Protein AF-A0A9D5NK09-F1 (afdb_monomer)

Radius of gyration: 19.84 Å; Cα contacts (8 Å, |Δi|>4): 148; chains: 1; bounding box: 41×22×54 Å

Mean predicted aligned error: 7.12 Å

Foldseek 3Di:
DFQLFAPQWDPVQWDAAPVFAIWTQGNVVRDTAQLQHCPCVVGDGDPVDDPVSSVNSNVSSVTHHRDDDPVVVVVVVVVVVVVVVVVCVVVVD

Solvent-accessible surface area (backbone atoms only — not comparable to full-atom values): 5009 Å² total; per-residue (Å²): 93,39,26,32,45,25,54,50,44,36,76,90,48,59,44,71,27,77,72,32,35,26,32,27,32,23,72,82,74,78,41,75,42,36,15,54,36,62,86,32,44,90,51,62,68,30,85,86,60,54,68,68,59,26,51,50,38,22,50,26,18,67,48,47,34,71,64,80,76,57,70,66,56,59,53,51,53,50,52,52,52,53,55,50,51,52,51,49,62,65,67,73,111

Structure (mmCIF, N/CA/C/O backbone):
data_AF-A0A9D5NK09-F1
#
_entry.id   AF-A0A9D5NK09-F1
#
loop_
_atom_site.group_PDB
_atom_site.id
_atom_site.type_symbol
_atom_site.label_atom_id
_atom_site.label_alt_id
_atom_site.label_comp_id
_atom_site.label_asym_id
_atom_site.label_entity_id
_atom_site.label_seq_id
_atom_site.pdbx_PDB_ins_code
_atom_site.Cartn_x
_atom_site.Cartn_y
_atom_site.Cartn_z
_atom_site.occupancy
_atom_site.B_iso_or_equiv
_atom_site.auth_seq_id
_atom_site.auth_comp_id
_atom_site.auth_asym_id
_atom_site.auth_atom_id
_atom_site.pdbx_PDB_model_num
ATOM 1 N N . MET A 1 1 ? 12.927 -7.047 -0.630 1.00 72.06 1 M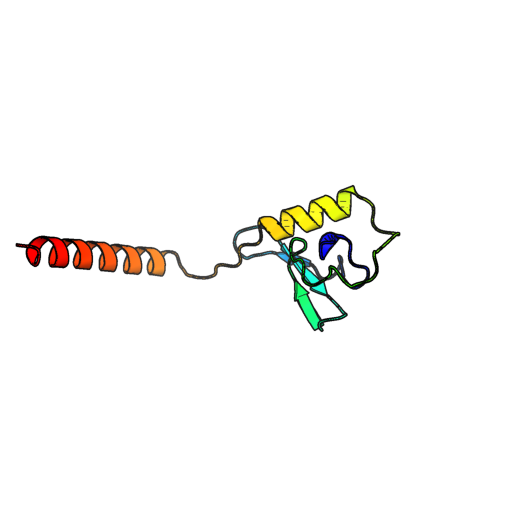ET A N 1
ATOM 2 C CA . MET A 1 1 ? 12.707 -5.873 -1.522 1.00 72.06 1 MET A CA 1
ATOM 3 C C . MET A 1 1 ? 11.223 -5.535 -1.520 1.00 72.06 1 MET A C 1
ATOM 5 O O . MET A 1 1 ? 10.414 -6.445 -1.619 1.00 72.06 1 MET A O 1
ATOM 9 N N . THR A 1 2 ? 10.848 -4.268 -1.381 1.00 88.88 2 THR A N 1
ATOM 10 C CA . THR A 1 2 ? 9.436 -3.845 -1.337 1.00 88.88 2 THR A CA 1
ATOM 11 C C . THR A 1 2 ? 8.911 -3.518 -2.735 1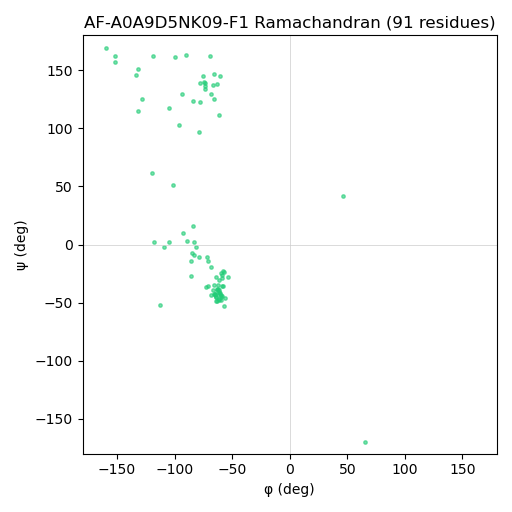.00 88.88 2 THR A C 1
ATOM 13 O O . THR A 1 2 ? 9.682 -3.305 -3.680 1.00 88.88 2 THR A O 1
ATOM 16 N N . CYS A 1 3 ? 7.588 -3.458 -2.892 1.00 91.81 3 CYS A N 1
ATOM 17 C CA . CYS A 1 3 ? 6.955 -3.098 -4.161 1.00 91.81 3 CYS A CA 1
ATOM 18 C C . CYS A 1 3 ? 7.375 -1.716 -4.686 1.00 91.81 3 CYS A C 1
ATOM 20 O O . CYS A 1 3 ? 7.374 -1.513 -5.901 1.00 91.81 3 CYS A O 1
ATOM 22 N N . SER A 1 4 ? 7.843 -0.813 -3.820 1.00 93.12 4 SER A N 1
ATOM 23 C CA . SER A 1 4 ? 8.312 0.520 -4.203 1.00 93.12 4 SER A CA 1
ATOM 24 C C . SER A 1 4 ? 9.464 0.535 -5.203 1.00 93.12 4 SER A C 1
ATOM 26 O O . SER A 1 4 ? 9.582 1.461 -6.001 1.00 93.12 4 SER A O 1
ATOM 28 N N . SER A 1 5 ? 10.279 -0.517 -5.236 1.00 92.50 5 SER A N 1
ATOM 29 C CA . SER A 1 5 ? 11.406 -0.635 -6.167 1.00 92.50 5 SER A CA 1
ATOM 30 C C . SER A 1 5 ? 11.136 -1.609 -7.320 1.00 92.50 5 SER A C 1
ATOM 32 O O . SER A 1 5 ? 12.007 -1.822 -8.161 1.00 92.50 5 SER A O 1
ATOM 34 N N . CYS A 1 6 ? 9.942 -2.208 -7.395 1.00 93.62 6 CYS A N 1
ATOM 35 C CA . CYS A 1 6 ? 9.610 -3.234 -8.384 1.00 93.62 6 CYS A CA 1
ATOM 36 C C . CYS A 1 6 ? 9.413 -2.648 -9.793 1.00 93.62 6 CYS A C 1
ATOM 38 O O . CYS A 1 6 ? 8.731 -1.634 -9.960 1.00 93.62 6 CYS A O 1
ATOM 40 N N . LYS A 1 7 ? 9.964 -3.321 -10.814 1.00 94.25 7 LYS A N 1
ATOM 4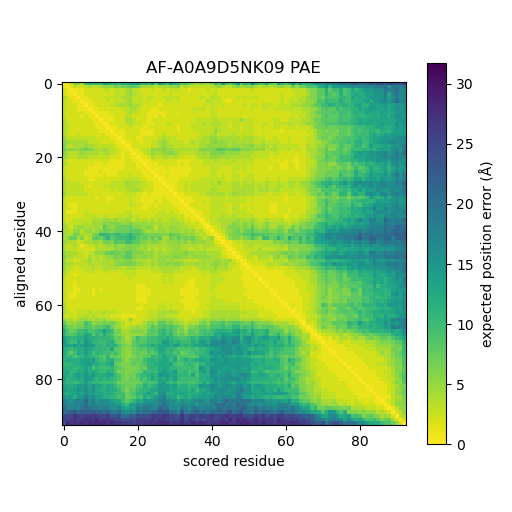1 C CA . LYS A 1 7 ? 9.843 -2.962 -12.245 1.00 94.25 7 LYS A CA 1
ATOM 42 C C . LYS A 1 7 ? 8.416 -3.038 -12.789 1.00 94.25 7 LYS A C 1
ATOM 44 O O . LYS A 1 7 ? 8.071 -2.307 -13.712 1.00 94.25 7 LYS A O 1
ATOM 49 N N . TYR A 1 8 ? 7.583 -3.892 -12.202 1.00 93.62 8 TYR A N 1
ATOM 50 C CA . TYR A 1 8 ? 6.184 -4.063 -12.602 1.00 93.62 8 TYR A CA 1
ATOM 51 C C . TYR A 1 8 ? 5.237 -3.046 -11.955 1.00 93.62 8 TYR A C 1
ATOM 53 O O . TYR A 1 8 ? 4.059 -2.993 -12.307 1.00 93.62 8 TYR A O 1
ATOM 61 N N . LEU A 1 9 ? 5.736 -2.234 -11.020 1.00 94.12 9 LEU A N 1
ATOM 62 C CA . LEU A 1 9 ? 4.971 -1.157 -10.408 1.00 94.12 9 LEU A CA 1
ATOM 63 C C . LEU A 1 9 ? 4.894 0.042 -11.364 1.00 94.12 9 LEU A C 1
ATOM 65 O O . LEU A 1 9 ? 5.934 0.577 -11.761 1.00 94.12 9 LEU A O 1
ATOM 69 N N . LYS A 1 10 ? 3.674 0.460 -11.705 1.00 94.81 10 LYS A N 1
ATOM 70 C CA . LYS A 1 10 ? 3.370 1.568 -12.617 1.00 94.81 10 LYS A CA 1
ATOM 71 C C . LYS A 1 10 ? 3.116 2.853 -11.830 1.00 94.81 10 LYS A C 1
ATOM 73 O O . LYS A 1 10 ? 2.051 3.018 -11.239 1.00 94.81 10 LYS A O 1
ATOM 78 N N . GLU A 1 11 ? 4.105 3.744 -11.812 1.00 92.19 11 GLU A N 1
ATOM 79 C CA . GLU A 1 11 ? 4.068 5.023 -11.080 1.00 92.19 11 GLU A CA 1
ATOM 80 C C . GLU A 1 11 ? 2.962 5.948 -11.597 1.00 92.19 11 GLU A C 1
ATOM 82 O O . GLU A 1 11 ? 2.308 6.639 -10.822 1.00 92.19 11 GLU A O 1
ATOM 87 N N . GLU A 1 12 ? 2.712 5.908 -12.904 1.00 93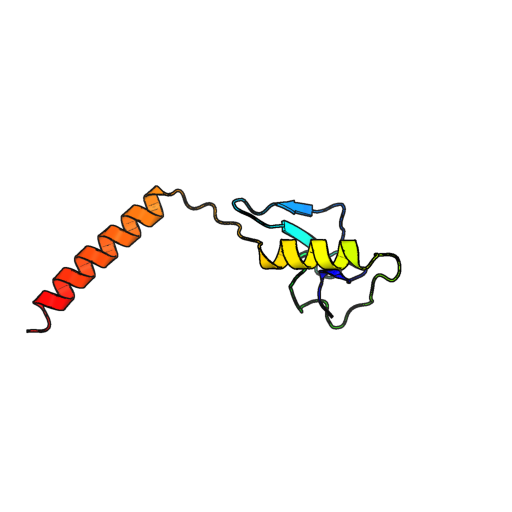.75 12 GLU A N 1
ATOM 88 C CA . GLU A 1 12 ? 1.677 6.676 -13.587 1.00 93.75 12 GLU A CA 1
ATOM 89 C C . GLU A 1 12 ? 0.253 6.225 -13.227 1.00 93.75 12 GLU A C 1
ATOM 91 O O . 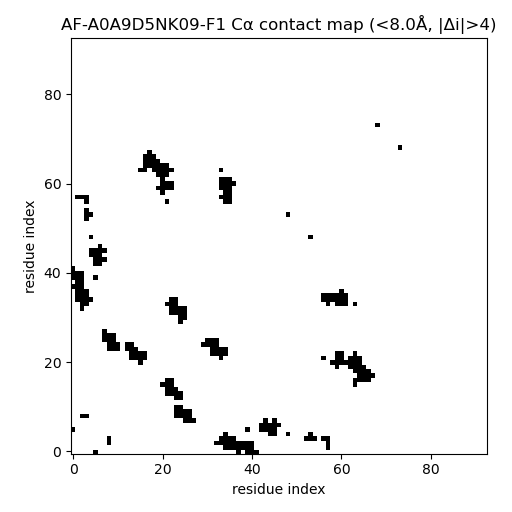GLU A 1 12 ? -0.699 6.981 -13.396 1.00 93.75 12 GLU A O 1
ATOM 96 N N . LYS A 1 13 ? 0.098 5.005 -12.696 1.00 95.94 13 LYS A N 1
ATOM 97 C CA . LYS A 1 13 ? -1.177 4.454 -12.217 1.00 95.94 13 LYS A CA 1
ATOM 98 C C . LYS A 1 13 ? -1.261 4.524 -10.692 1.00 95.94 13 LYS A C 1
ATOM 100 O O . LYS A 1 13 ? -1.525 3.518 -10.029 1.00 95.94 13 LYS A O 1
ATOM 105 N N . ARG A 1 14 ? -1.000 5.711 -10.148 1.00 95.75 14 ARG A N 1
ATOM 106 C CA . ARG A 1 14 ? -1.144 6.040 -8.726 1.00 95.75 14 ARG A CA 1
ATOM 107 C C . ARG A 1 14 ? -2.612 6.282 -8.377 1.00 95.75 14 ARG A C 1
ATOM 109 O O . ARG A 1 14 ? -3.319 6.949 -9.127 1.00 95.75 14 ARG A O 1
ATOM 116 N N . VAL A 1 15 ? -3.044 5.781 -7.225 1.00 95.81 15 VAL A N 1
ATOM 117 C CA . VAL A 1 15 ? -4.361 6.049 -6.634 1.00 95.81 15 VAL A CA 1
ATOM 118 C C . VAL A 1 15 ? -4.159 6.495 -5.193 1.00 95.81 15 VAL A C 1
ATOM 120 O O . VAL A 1 15 ? -3.493 5.810 -4.417 1.00 95.81 15 VAL A O 1
ATOM 123 N N . GLU A 1 16 ? -4.704 7.659 -4.852 1.00 94.50 16 GLU A N 1
ATOM 124 C CA . GLU A 1 16 ? -4.673 8.187 -3.487 1.00 94.50 16 GLU A CA 1
ATOM 125 C C . GLU A 1 16 ? -5.638 7.408 -2.600 1.00 94.50 16 GLU A C 1
ATOM 127 O O . GLU A 1 16 ? -6.744 7.069 -3.027 1.00 94.50 16 GLU A O 1
ATOM 132 N N . GLY A 1 17 ? -5.214 7.117 -1.370 1.00 90.69 17 GLY A N 1
ATOM 133 C CA . GLY A 1 17 ? -6.155 6.679 -0.347 1.00 90.69 17 GLY A CA 1
ATOM 134 C C . GLY A 1 17 ? -7.117 7.821 -0.025 1.00 90.69 17 GLY A C 1
ATOM 135 O O . GLY A 1 17 ? -6.731 8.989 -0.069 1.00 90.69 17 G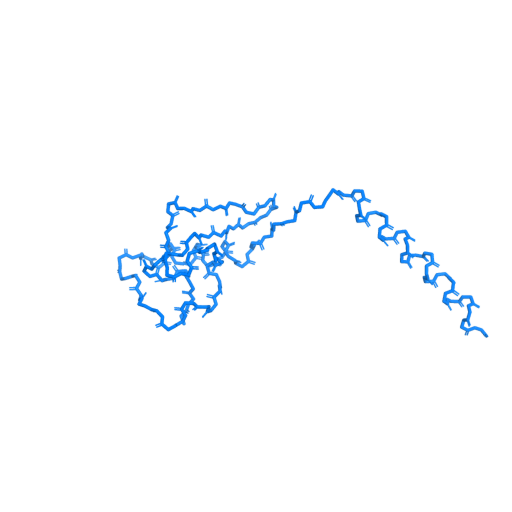LY A O 1
ATOM 136 N N . LYS A 1 18 ? -8.369 7.501 0.315 1.00 87.75 18 LYS A N 1
ATOM 137 C CA . LYS A 1 18 ? -9.383 8.512 0.666 1.00 87.75 18 LYS A CA 1
ATOM 138 C C . LYS A 1 18 ? -8.984 9.427 1.828 1.00 87.75 18 LYS A C 1
ATOM 140 O O . LYS A 1 18 ? -9.512 10.532 1.924 1.00 87.75 18 LYS A O 1
ATOM 145 N N . VAL A 1 19 ? -8.072 8.985 2.695 1.00 86.31 19 VAL A N 1
ATOM 146 C CA . VAL A 1 19 ? -7.603 9.766 3.846 1.00 86.31 19 VAL A CA 1
ATOM 147 C C . VAL A 1 19 ? -6.137 10.163 3.696 1.00 86.31 19 VAL A C 1
ATOM 149 O O . VAL A 1 19 ? -5.807 11.339 3.841 1.00 86.31 19 VAL A O 1
ATOM 152 N N . CYS A 1 20 ? -5.250 9.204 3.421 1.00 91.25 20 CYS A N 1
ATOM 153 C CA . CYS A 1 20 ? -3.826 9.469 3.227 1.00 91.25 20 CYS A CA 1
ATOM 154 C C . CYS A 1 20 ? -3.109 8.347 2.461 1.00 91.25 20 CYS A C 1
ATOM 156 O O . CYS A 1 20 ? -3.651 7.262 2.226 1.00 91.25 20 CYS A O 1
ATOM 158 N N . GLY A 1 21 ? -1.869 8.644 2.060 1.00 94.81 21 GLY A N 1
ATOM 159 C CA . GLY A 1 21 ? -1.005 7.743 1.308 1.00 94.81 21 GLY A CA 1
ATOM 160 C C . GLY A 1 21 ? -1.516 7.423 -0.098 1.00 94.81 21 GLY A C 1
ATOM 161 O O . GLY A 1 21 ? -2.444 8.044 -0.623 1.00 94.81 21 GLY A O 1
ATOM 162 N N . ALA A 1 22 ? -0.880 6.445 -0.739 1.00 96.25 22 ALA A N 1
ATOM 163 C CA . ALA A 1 22 ? -1.251 6.006 -2.079 1.00 96.25 22 ALA A CA 1
ATOM 164 C C . ALA A 1 22 ? -0.911 4.533 -2.332 1.00 96.25 22 ALA A C 1
ATOM 166 O O . ALA A 1 22 ? -0.021 3.940 -1.715 1.00 96.25 22 ALA A O 1
ATOM 167 N N . CYS A 1 23 ? -1.622 3.948 -3.288 1.00 95.88 23 CYS A N 1
ATOM 168 C CA . CYS A 1 23 ? -1.297 2.659 -3.874 1.00 95.88 23 CYS A CA 1
ATOM 169 C C . CYS A 1 23 ? -1.021 2.810 -5.375 1.00 95.88 23 CYS A C 1
ATOM 171 O O . CYS A 1 23 ? -1.357 3.815 -6.006 1.00 95.88 23 CYS A O 1
ATOM 173 N N . TYR A 1 24 ? -0.373 1.803 -5.953 1.00 96.00 24 TYR A N 1
ATOM 174 C CA . TYR A 1 24 ? 0.055 1.820 -7.348 1.00 96.00 24 TYR A CA 1
ATOM 175 C C . TYR A 1 24 ? -0.306 0.510 -8.025 1.00 96.00 24 TYR A C 1
ATOM 177 O O . TYR A 1 24 ? -0.253 -0.560 -7.411 1.00 96.00 24 TYR A O 1
ATOM 185 N N . TYR A 1 25 ? -0.644 0.576 -9.307 1.00 95.94 25 TYR A N 1
ATOM 186 C CA . TYR A 1 25 ? -0.922 -0.629 -10.078 1.00 95.94 25 TYR A CA 1
ATOM 187 C C . TYR A 1 25 ? 0.353 -1.457 -10.285 1.00 95.94 25 TYR A C 1
ATOM 189 O O . TYR A 1 25 ? 1.369 -0.946 -10.763 1.00 95.94 25 TYR A O 1
ATOM 197 N N . CYS A 1 26 ? 0.296 -2.752 -9.978 1.00 94.06 26 CYS A N 1
ATOM 198 C CA . CYS A 1 26 ? 1.343 -3.706 -10.322 1.00 94.06 26 CYS A CA 1
ATOM 199 C C . CYS A 1 26 ? 0.892 -4.581 -11.492 1.00 94.06 26 CYS A C 1
ATOM 201 O O . CYS A 1 26 ? -0.045 -5.367 -11.358 1.00 94.06 26 CYS A O 1
ATOM 203 N N . SER A 1 27 ? 1.601 -4.497 -12.621 1.00 93.94 27 SER A N 1
ATOM 204 C CA . SER A 1 27 ? 1.268 -5.250 -13.837 1.00 93.94 27 SER A CA 1
ATOM 205 C C . SER A 1 27 ? 1.558 -6.749 -13.755 1.00 93.94 27 SER A C 1
ATOM 207 O O . SER A 1 27 ? 1.172 -7.478 -14.651 1.00 93.94 27 SER A O 1
ATOM 209 N N . ASN A 1 28 ? 2.269 -7.215 -12.725 1.00 92.38 28 ASN A N 1
ATOM 210 C CA . ASN A 1 28 ? 2.520 -8.646 -12.529 1.00 92.38 28 ASN A CA 1
ATOM 211 C C . ASN A 1 28 ? 1.384 -9.347 -11.767 1.00 92.38 28 ASN A C 1
ATOM 213 O O . ASN A 1 28 ? 1.196 -10.551 -11.894 1.00 92.38 28 ASN A O 1
ATOM 217 N N . PHE A 1 29 ? 0.653 -8.601 -10.936 1.00 90.75 29 PHE A N 1
ATOM 218 C CA . PHE A 1 29 ? -0.441 -9.135 -10.120 1.00 90.75 29 PHE A CA 1
ATOM 219 C C . PHE A 1 29 ? -1.823 -8.673 -10.587 1.00 90.75 29 PHE A C 1
ATOM 221 O O . PHE A 1 29 ? -2.809 -9.016 -9.937 1.00 90.75 29 PHE A O 1
ATOM 228 N N . ASP A 1 30 ? -1.870 -7.832 -11.621 1.00 93.56 30 ASP A N 1
ATOM 229 C CA . ASP A 1 30 ? -3.063 -7.154 -12.125 1.00 93.56 30 ASP A CA 1
ATOM 230 C C . ASP A 1 30 ? -3.934 -6.515 -11.037 1.00 93.56 30 ASP A C 1
ATOM 232 O O . ASP A 1 30 ? -5.161 -6.595 -11.035 1.00 93.56 30 ASP A O 1
ATOM 236 N N . LYS A 1 31 ? -3.277 -5.872 -10.066 1.00 93.94 31 LYS A N 1
ATOM 237 C CA . LYS A 1 31 ? -3.944 -5.222 -8.934 1.00 93.94 31 LYS A CA 1
ATOM 238 C C . LYS A 1 31 ? -3.143 -4.054 -8.386 1.00 93.94 31 LYS A C 1
ATOM 240 O O . LYS A 1 31 ? -1.931 -3.956 -8.591 1.00 93.94 31 LYS A O 1
ATOM 245 N N . TYR A 1 32 ? -3.827 -3.209 -7.624 1.00 94.19 32 TYR A N 1
ATOM 246 C CA . TYR A 1 32 ? -3.194 -2.163 -6.835 1.00 94.19 32 TYR A CA 1
ATOM 247 C C . TYR A 1 32 ? -2.489 -2.759 -5.614 1.00 94.19 32 TYR A C 1
ATOM 249 O O . TYR A 1 32 ? -3.026 -3.621 -4.914 1.00 94.19 32 TYR A O 1
ATOM 257 N N . VAL A 1 33 ? -1.258 -2.315 -5.381 1.00 94.75 33 VAL A N 1
ATOM 258 C CA . VAL A 1 33 ? -0.422 -2.716 -4.247 1.00 94.75 33 VAL A CA 1
ATOM 259 C C . VAL A 1 33 ? 0.162 -1.477 -3.581 1.00 94.75 33 VAL A C 1
ATOM 261 O O . VAL A 1 33 ? 0.395 -0.453 -4.228 1.00 94.75 33 VAL A O 1
ATOM 264 N N . LYS A 1 34 ? 0.414 -1.568 -2.277 1.00 95.50 34 LYS A N 1
ATOM 265 C CA . LYS A 1 34 ? 1.125 -0.517 -1.548 1.00 95.50 34 LYS A CA 1
ATOM 266 C C . LYS A 1 34 ? 2.608 -0.594 -1.888 1.00 95.50 34 LYS A C 1
ATOM 268 O O . LYS A 1 34 ? 3.155 -1.687 -2.029 1.00 95.50 34 LYS A O 1
ATOM 273 N N . GLY A 1 35 ? 3.284 0.549 -1.968 1.00 93.56 35 GLY A N 1
ATOM 274 C CA . GLY A 1 35 ? 4.738 0.575 -2.142 1.00 93.56 35 GLY A CA 1
ATOM 275 C C . GLY A 1 35 ? 5.498 -0.139 -1.019 1.00 93.56 35 GLY A C 1
ATOM 276 O O . GLY A 1 35 ? 6.564 -0.703 -1.261 1.00 93.56 35 GLY A O 1
ATOM 277 N N . SER A 1 36 ? 4.917 -0.167 0.181 1.00 94.69 36 SER A N 1
ATOM 278 C CA . SER A 1 36 ? 5.427 -0.848 1.372 1.00 94.69 36 SER A CA 1
ATOM 279 C C . SER A 1 36 ? 5.184 -2.361 1.398 1.00 94.69 36 SER A C 1
ATOM 281 O O . SER A 1 36 ? 5.781 -3.049 2.224 1.00 94.69 36 SER A O 1
ATOM 283 N N . ASP A 1 37 ? 4.366 -2.915 0.493 1.00 93.06 37 ASP A N 1
ATOM 284 C CA . ASP A 1 37 ? 4.091 -4.353 0.467 1.00 93.06 37 ASP A CA 1
ATOM 285 C C . ASP A 1 37 ? 5.355 -5.155 0.101 1.00 93.06 37 ASP A C 1
ATOM 287 O O . ASP A 1 37 ? 6.057 -4.862 -0.872 1.00 93.06 37 ASP A O 1
ATOM 291 N N . ASN A 1 38 ? 5.576 -6.268 0.805 1.00 91.00 38 ASN A N 1
ATOM 292 C CA . ASN A 1 38 ? 6.652 -7.227 0.507 1.00 91.00 38 ASN A CA 1
ATOM 293 C C . ASN A 1 38 ? 6.280 -8.241 -0.589 1.00 91.00 38 ASN A C 1
ATOM 295 O O . ASN A 1 38 ? 7.072 -9.111 -0.943 1.00 91.00 38 ASN A O 1
ATOM 299 N N . LYS A 1 39 ? 5.082 -8.134 -1.176 1.00 86.19 39 LYS A N 1
ATOM 300 C CA . LYS A 1 39 ? 4.601 -9.059 -2.219 1.00 86.19 39 LYS A CA 1
ATOM 301 C C . LYS A 1 39 ? 5.511 -9.082 -3.449 1.00 86.19 39 LYS A C 1
ATOM 303 O O . LYS A 1 39 ? 5.540 -10.080 -4.158 1.00 86.19 39 LYS A O 1
ATOM 308 N N . CYS A 1 40 ? 6.264 -8.006 -3.682 1.00 84.81 40 CYS A N 1
ATOM 309 C CA . CYS A 1 40 ? 7.169 -7.882 -4.816 1.00 84.81 40 CYS A CA 1
ATOM 310 C C . CYS A 1 40 ? 8.614 -8.320 -4.536 1.00 84.81 40 CYS A C 1
ATOM 312 O O . CYS A 1 40 ? 9.485 -8.093 -5.372 1.00 84.81 40 CYS A O 1
ATOM 314 N N . GLU A 1 41 ? 8.889 -8.947 -3.391 1.00 78.75 41 GLU A N 1
ATOM 315 C CA . GLU A 1 41 ? 10.254 -9.270 -2.966 1.00 78.75 41 GLU A CA 1
ATOM 316 C C . GLU A 1 41 ? 11.006 -10.214 -3.907 1.00 78.75 41 GLU A C 1
ATOM 318 O O . GLU A 1 41 ? 12.221 -10.104 -4.045 1.00 78.75 41 GLU A O 1
ATOM 323 N N . LYS A 1 42 ? 10.284 -11.102 -4.594 1.00 83.25 42 LYS A N 1
ATOM 324 C CA . LYS A 1 42 ? 10.853 -12.050 -5.563 1.00 83.25 42 LYS A CA 1
ATOM 325 C C . LYS A 1 42 ? 10.918 -11.499 -6.992 1.00 83.25 42 LYS A C 1
ATOM 327 O O . LYS A 1 42 ? 11.264 -12.239 -7.908 1.00 83.25 42 LYS A O 1
ATOM 332 N N . HIS A 1 43 ? 10.526 -10.245 -7.213 1.00 84.81 43 HIS A N 1
ATOM 333 C CA . HIS A 1 43 ? 10.441 -9.658 -8.549 1.00 84.81 43 HIS A CA 1
ATOM 334 C C . HIS A 1 43 ? 11.645 -8.783 -8.886 1.00 84.81 43 HIS A C 1
ATOM 336 O O . HIS A 1 43 ? 12.376 -8.317 -8.017 1.00 84.81 43 HIS A O 1
ATOM 342 N N . GLU A 1 44 ? 11.828 -8.550 -10.186 1.00 87.75 44 GLU A N 1
ATOM 343 C CA . GLU A 1 44 ? 12.928 -7.750 -10.713 1.00 87.75 44 GLU A CA 1
ATOM 344 C C . GLU A 1 44 ? 12.855 -6.291 -10.227 1.00 87.75 44 GLU A C 1
ATOM 346 O O . GLU A 1 44 ? 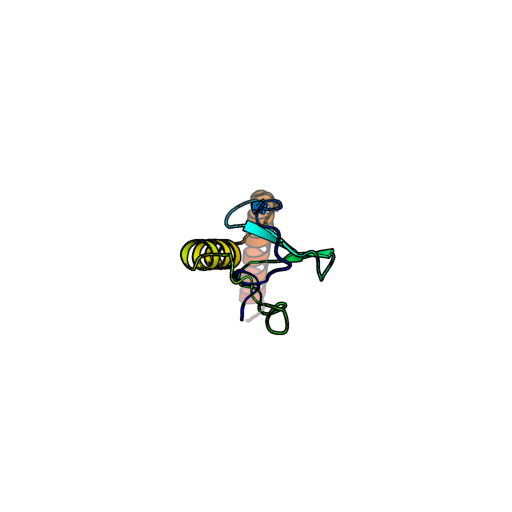11.787 -5.656 -10.201 1.00 87.75 44 GLU A O 1
ATOM 351 N N . ARG A 1 45 ? 14.022 -5.750 -9.868 1.00 87.44 45 ARG A N 1
ATOM 352 C CA . ARG A 1 45 ? 14.194 -4.353 -9.471 1.00 87.44 45 ARG A CA 1
ATOM 353 C C . ARG A 1 45 ? 14.130 -3.427 -10.676 1.00 87.44 45 ARG A C 1
ATOM 355 O O . ARG A 1 45 ? 14.687 -3.709 -11.732 1.00 87.44 45 ARG A O 1
ATOM 362 N N . ASN A 1 46 ? 13.473 -2.286 -10.502 1.00 89.69 46 ASN A N 1
ATOM 363 C CA . ASN A 1 46 ? 13.548 -1.191 -11.451 1.00 89.69 46 ASN A CA 1
ATOM 364 C C . ASN A 1 46 ? 14.864 -0.429 -11.246 1.00 89.69 46 ASN A C 1
ATOM 366 O O . ASN A 1 46 ? 14.944 0.442 -10.385 1.00 89.69 46 ASN A O 1
ATOM 370 N N . TYR A 1 47 ? 15.889 -0.745 -12.035 1.00 87.38 47 TYR A N 1
ATOM 371 C CA . TYR A 1 47 ? 17.177 -0.041 -11.982 1.00 87.38 47 TYR A CA 1
ATOM 372 C C . TYR A 1 47 ? 17.124 1.390 -12.542 1.00 87.38 47 TYR A C 1
ATOM 374 O O . TYR A 1 47 ? 18.048 2.163 -12.310 1.00 87.38 47 TYR A O 1
ATOM 382 N N . GLY A 1 48 ? 16.055 1.757 -13.260 1.00 88.56 48 GLY A N 1
ATOM 383 C CA . GLY A 1 48 ? 15.838 3.122 -13.749 1.00 88.56 48 GLY A CA 1
ATOM 384 C C . GLY A 1 48 ? 15.153 4.040 -12.733 1.00 88.56 48 GLY A C 1
ATOM 385 O O . GLY A 1 48 ? 15.155 5.256 -12.910 1.00 88.56 48 GLY A O 1
ATOM 386 N N . ARG A 1 49 ? 14.571 3.481 -11.664 1.00 90.81 49 ARG A N 1
ATOM 387 C CA . ARG A 1 49 ? 13.924 4.255 -10.601 1.00 90.81 49 ARG A CA 1
ATOM 388 C C . ARG A 1 49 ? 14.976 4.712 -9.598 1.00 90.81 49 ARG A C 1
ATOM 390 O O . ARG A 1 49 ? 15.684 3.892 -9.017 1.00 90.81 49 ARG A O 1
ATOM 397 N N . ASN A 1 50 ? 15.066 6.020 -9.379 1.00 92.62 50 ASN A N 1
ATOM 398 C CA . ASN A 1 50 ? 15.980 6.571 -8.383 1.00 92.62 50 ASN A CA 1
ATOM 399 C C . ASN A 1 50 ? 15.525 6.230 -6.946 1.00 92.62 50 ASN A C 1
ATOM 401 O O . ASN A 1 50 ? 14.370 5.868 -6.697 1.00 92.62 50 ASN A O 1
ATOM 405 N N . ASN A 1 51 ? 16.447 6.354 -5.987 1.00 92.25 51 ASN A N 1
ATOM 406 C CA . ASN A 1 51 ? 16.164 6.033 -4.584 1.00 92.25 51 ASN A CA 1
ATOM 407 C C . ASN A 1 51 ? 15.079 6.943 -3.993 1.00 92.25 51 ASN A C 1
ATOM 409 O O . ASN A 1 51 ? 14.187 6.446 -3.320 1.00 92.25 51 ASN A O 1
ATOM 413 N N . TYR A 1 52 ? 15.087 8.236 -4.331 1.00 94.25 52 TYR A N 1
ATOM 414 C CA . TYR A 1 52 ? 14.078 9.187 -3.858 1.00 94.25 52 TYR A CA 1
ATOM 415 C C . TYR A 1 52 ? 12.644 8.758 -4.215 1.00 94.25 52 TYR A C 1
ATOM 417 O O .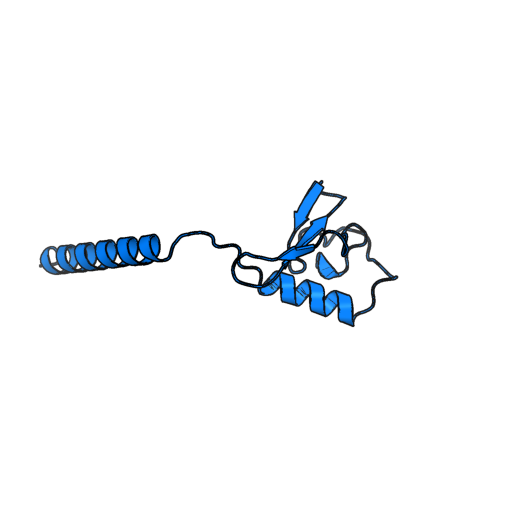 TYR A 1 52 ? 11.767 8.762 -3.354 1.00 94.25 52 TYR A O 1
ATOM 425 N N . ASN A 1 53 ? 12.399 8.329 -5.457 1.00 94.94 53 ASN A N 1
ATOM 426 C CA . ASN A 1 53 ? 11.086 7.830 -5.861 1.00 94.94 53 ASN A CA 1
ATOM 427 C C . ASN A 1 53 ? 10.748 6.521 -5.147 1.00 94.94 53 ASN A C 1
ATOM 429 O O . ASN A 1 53 ? 9.602 6.334 -4.750 1.00 94.94 53 ASN A O 1
ATOM 433 N N . CYS A 1 54 ? 11.722 5.623 -4.958 1.00 93.88 54 CYS A N 1
ATOM 434 C CA . CYS A 1 54 ? 11.495 4.396 -4.191 1.00 93.88 54 CYS A CA 1
ATOM 435 C C . CYS A 1 54 ? 11.065 4.706 -2.749 1.00 93.88 54 CYS A C 1
ATOM 437 O O . CYS A 1 54 ? 10.124 4.085 -2.256 1.00 93.88 54 CYS A O 1
ATOM 439 N N . ASP A 1 55 ? 11.712 5.671 -2.097 1.00 96.00 55 ASP A N 1
ATOM 440 C CA . ASP A 1 55 ? 11.403 6.071 -0.722 1.00 96.00 55 ASP A CA 1
ATOM 441 C C . ASP A 1 55 ? 10.039 6.760 -0.646 1.00 96.00 55 ASP A C 1
ATOM 443 O O . ASP A 1 55 ? 9.220 6.425 0.208 1.00 96.00 55 ASP A O 1
ATOM 447 N N . LYS A 1 56 ? 9.737 7.652 -1.598 1.00 95.94 56 LYS A N 1
ATOM 448 C CA . LYS A 1 56 ? 8.424 8.297 -1.713 1.00 95.94 56 LYS A CA 1
ATOM 449 C C . LYS A 1 56 ? 7.301 7.268 -1.857 1.00 95.94 56 LYS A C 1
ATOM 451 O O . LYS A 1 56 ? 6.359 7.282 -1.075 1.00 95.94 56 LYS A O 1
ATOM 456 N N . ILE A 1 57 ? 7.420 6.347 -2.814 1.00 95.81 57 ILE A N 1
ATOM 457 C CA . ILE A 1 57 ? 6.422 5.294 -3.064 1.00 95.81 57 ILE A CA 1
ATOM 458 C C . ILE A 1 57 ? 6.266 4.386 -1.836 1.00 95.81 57 ILE A C 1
ATOM 460 O O . ILE A 1 57 ? 5.161 3.948 -1.514 1.00 95.81 57 ILE A O 1
ATOM 464 N N . TYR A 1 58 ? 7.370 4.074 -1.155 1.00 96.00 58 TYR A N 1
ATOM 465 C CA . TYR A 1 58 ? 7.347 3.274 0.065 1.00 96.00 58 TYR A CA 1
ATOM 466 C C . TYR A 1 58 ? 6.581 3.981 1.190 1.00 96.00 58 TYR A C 1
ATOM 468 O O . TYR A 1 58 ? 5.683 3.376 1.774 1.00 96.00 58 TYR A O 1
ATOM 476 N N . ASN A 1 59 ? 6.881 5.259 1.436 1.00 96.75 59 ASN A N 1
ATOM 477 C CA . ASN A 1 59 ? 6.231 6.065 2.469 1.00 96.75 59 ASN A CA 1
ATOM 478 C C . ASN A 1 59 ? 4.745 6.289 2.167 1.00 96.75 59 ASN A C 1
ATOM 480 O O . ASN A 1 59 ? 3.912 6.068 3.041 1.00 96.75 59 ASN A O 1
ATOM 484 N N . GLU A 1 60 ? 4.387 6.594 0.916 1.00 96.12 60 GLU A N 1
ATOM 485 C CA . GLU A 1 60 ? 2.981 6.670 0.495 1.00 96.12 60 GLU A CA 1
ATOM 486 C C . GLU A 1 60 ? 2.246 5.339 0.726 1.00 96.12 60 GLU A C 1
ATOM 488 O O . GLU A 1 60 ? 1.078 5.330 1.108 1.00 96.12 60 GLU A O 1
ATOM 493 N N . GLY A 1 61 ? 2.932 4.205 0.542 1.00 94.69 61 GLY A N 1
ATOM 494 C CA . GLY A 1 61 ? 2.388 2.886 0.851 1.00 94.69 61 GLY A CA 1
ATOM 495 C C . GLY A 1 61 ? 2.242 2.609 2.352 1.00 94.69 61 GLY A C 1
ATOM 496 O O . GLY A 1 61 ? 1.294 1.931 2.746 1.00 94.69 61 GLY A O 1
ATOM 497 N N . LEU A 1 62 ? 3.162 3.091 3.196 1.00 95.44 62 LEU A N 1
ATOM 498 C CA . LEU A 1 62 ? 3.059 2.982 4.659 1.00 95.44 62 LEU A CA 1
ATOM 499 C C . LEU A 1 62 ? 1.870 3.778 5.193 1.00 95.44 62 LEU A C 1
ATOM 501 O O . LEU A 1 62 ? 1.129 3.280 6.036 1.00 95.44 62 LEU A O 1
ATOM 505 N N . GLU A 1 63 ? 1.676 4.982 4.664 1.00 94.62 63 GLU A N 1
ATOM 506 C CA . GLU A 1 63 ? 0.600 5.885 5.063 1.00 94.62 63 GLU A CA 1
ATOM 507 C C . GLU A 1 63 ? -0.738 5.555 4.393 1.00 94.62 63 GLU A C 1
ATOM 509 O O . GLU A 1 63 ? -1.725 6.216 4.681 1.00 94.62 63 GLU A O 1
ATOM 514 N N . TYR A 1 64 ? -0.812 4.554 3.506 1.00 94.81 64 TYR A N 1
ATOM 515 C CA . TYR A 1 64 ? -2.045 4.272 2.770 1.00 94.81 64 TYR A CA 1
ATOM 516 C C . TYR A 1 64 ? -3.203 3.904 3.700 1.00 94.81 64 TYR A C 1
ATOM 518 O O . TYR A 1 64 ? -3.240 2.792 4.254 1.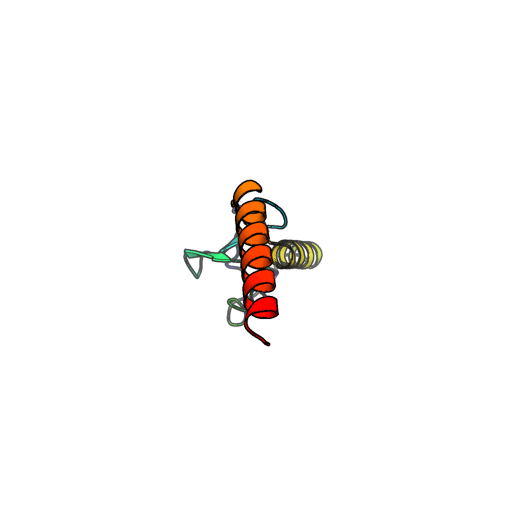00 94.81 64 TYR A O 1
ATOM 526 N N . TYR A 1 65 ? -4.187 4.801 3.755 1.00 89.50 65 TYR A N 1
ATOM 527 C CA . TYR A 1 65 ? -5.451 4.635 4.452 1.00 89.50 65 TYR A CA 1
ATOM 528 C C . TYR A 1 65 ? -6.606 5.031 3.525 1.00 89.50 65 TYR A C 1
ATOM 530 O O . TYR A 1 65 ? -6.747 6.181 3.101 1.00 89.50 65 TYR A O 1
ATOM 538 N N . ASP A 1 66 ? -7.417 4.031 3.192 1.00 87.56 66 ASP A N 1
ATOM 539 C CA . ASP A 1 66 ? -8.535 4.126 2.254 1.00 87.56 66 ASP A CA 1
ATOM 540 C C . ASP A 1 66 ? -9.831 3.775 2.970 1.00 87.56 66 ASP A C 1
ATOM 542 O O . ASP A 1 66 ? -10.483 2.765 2.715 1.00 87.56 66 ASP A O 1
ATOM 546 N N . ASP A 1 67 ? -10.123 4.592 3.969 1.00 84.19 67 ASP A N 1
ATOM 547 C CA . ASP A 1 67 ? -11.350 4.501 4.727 1.00 84.19 67 ASP A CA 1
ATOM 548 C C . ASP A 1 67 ? -12.395 5.428 4.126 1.00 84.19 67 ASP A C 1
ATOM 550 O O . ASP A 1 67 ? -12.143 6.604 3.861 1.00 84.19 67 ASP A O 1
ATOM 554 N N . ASP A 1 68 ? -13.569 4.862 3.887 1.00 82.19 68 ASP A N 1
ATOM 555 C CA . ASP A 1 68 ? -14.713 5.563 3.325 1.00 82.19 68 ASP A CA 1
ATOM 556 C C . ASP A 1 68 ? -15.911 5.606 4.257 1.00 82.19 68 ASP A C 1
ATOM 558 O O . ASP A 1 68 ? -16.957 6.154 3.892 1.00 82.19 68 ASP A O 1
ATOM 562 N N . LYS A 1 69 ? -15.758 5.051 5.465 1.00 83.00 69 LYS A N 1
ATOM 563 C CA . LYS A 1 69 ? -16.840 5.025 6.426 1.00 83.00 69 LYS A CA 1
ATOM 564 C C . LYS A 1 69 ? -17.160 6.460 6.837 1.00 83.00 69 LYS A C 1
ATOM 566 O O . LYS A 1 69 ? -16.282 7.182 7.316 1.00 83.00 69 LYS A O 1
ATOM 571 N N . PRO A 1 70 ? -18.421 6.900 6.706 1.00 82.94 70 PRO A N 1
ATOM 572 C CA . PRO A 1 70 ? -18.821 8.191 7.234 1.00 82.94 70 PRO A CA 1
ATOM 573 C C . PRO A 1 70 ? -18.604 8.232 8.749 1.00 82.94 70 PRO A C 1
ATOM 575 O O . PRO A 1 70 ? -18.861 7.255 9.453 1.00 82.94 70 PRO A O 1
ATOM 578 N N . ILE A 1 71 ? -18.215 9.403 9.262 1.00 83.56 71 ILE A N 1
ATOM 579 C CA . ILE A 1 71 ? -17.925 9.617 10.690 1.00 83.56 71 ILE A CA 1
ATOM 580 C C . ILE A 1 71 ? -19.068 9.182 11.621 1.00 83.56 71 ILE A C 1
ATOM 582 O O . ILE A 1 71 ? -18.833 8.749 12.745 1.00 83.56 71 ILE A O 1
ATOM 586 N N . ALA A 1 72 ? -20.310 9.228 11.130 1.00 86.69 72 ALA A N 1
ATOM 587 C CA . ALA A 1 72 ? -21.489 8.762 11.850 1.00 86.69 72 ALA A CA 1
ATOM 588 C C . ALA A 1 72 ? -21.403 7.279 12.258 1.00 86.69 72 ALA A C 1
ATOM 590 O O . ALA A 1 72 ? -21.852 6.933 13.347 1.00 86.69 72 ALA A O 1
ATOM 591 N N . ILE A 1 73 ? -20.798 6.412 11.437 1.00 89.06 73 ILE A N 1
ATOM 592 C CA . ILE A 1 73 ? -20.645 4.984 11.763 1.00 89.06 73 ILE A CA 1
ATOM 593 C C . ILE A 1 73 ? -19.723 4.814 12.973 1.00 89.06 73 ILE A C 1
ATOM 595 O O . ILE A 1 73 ? -20.065 4.076 13.893 1.00 89.06 73 ILE A O 1
ATOM 599 N N . TYR A 1 74 ? -18.620 5.563 13.028 1.00 88.56 74 TYR A N 1
ATOM 600 C CA . TYR A 1 74 ? -17.705 5.543 14.172 1.00 88.56 74 TYR A CA 1
ATOM 601 C C . TYR A 1 74 ? -18.377 6.004 15.469 1.00 88.56 74 TYR A C 1
ATOM 603 O O . TYR A 1 74 ? -18.151 5.423 16.530 1.00 88.56 74 TYR A O 1
ATOM 611 N N . ILE A 1 75 ? -19.248 7.016 15.390 1.00 92.38 75 ILE A N 1
ATOM 612 C CA . ILE A 1 75 ? -20.018 7.492 16.548 1.00 92.38 75 ILE A CA 1
ATOM 613 C C . ILE A 1 75 ? -20.992 6.409 17.031 1.00 92.38 75 ILE A C 1
ATOM 615 O O . ILE A 1 75 ? -21.101 6.177 18.233 1.00 92.38 75 ILE A O 1
ATOM 619 N N . VAL A 1 76 ? -21.678 5.719 16.115 1.00 94.25 76 VAL A N 1
ATOM 620 C CA . VAL A 1 76 ? -22.607 4.633 16.468 1.00 94.25 76 VAL A CA 1
ATOM 621 C C . VAL A 1 76 ? -21.871 3.456 17.117 1.00 94.25 76 VAL A C 1
ATOM 623 O O . VAL A 1 76 ? -22.321 2.967 18.155 1.00 94.25 76 VAL A O 1
ATOM 626 N N . GLU A 1 77 ? -20.731 3.031 16.561 1.00 92.69 77 GLU A N 1
ATOM 627 C CA . GLU A 1 77 ? -19.887 1.978 17.148 1.00 92.69 77 GLU A CA 1
ATOM 628 C C . GLU A 1 77 ? -19.429 2.358 18.568 1.00 92.69 77 GLU A C 1
ATOM 630 O O . GLU A 1 77 ? -19.547 1.550 19.492 1.00 92.69 77 GLU A O 1
ATOM 635 N N . LEU A 1 78 ? -18.994 3.607 18.779 1.00 93.88 78 LEU A N 1
ATOM 636 C CA . LEU A 1 78 ? -18.591 4.110 20.095 1.00 93.88 78 LEU A CA 1
ATOM 637 C C . LEU A 1 78 ? -19.736 4.037 21.118 1.00 93.88 78 LEU A C 1
ATOM 639 O O . LEU A 1 78 ? -19.537 3.550 22.231 1.00 93.88 78 LEU A O 1
ATOM 643 N N . VAL A 1 79 ? -20.937 4.496 20.751 1.00 95.56 79 VAL A N 1
ATOM 644 C CA . VAL A 1 79 ? -22.112 4.463 21.639 1.00 95.56 79 VAL A CA 1
ATOM 645 C C . VAL A 1 79 ? -22.463 3.024 22.026 1.00 95.56 79 VAL A C 1
ATOM 647 O O . VAL A 1 79 ? -22.724 2.752 23.199 1.00 95.56 79 VAL A O 1
ATOM 650 N N . LEU A 1 80 ? -22.407 2.088 21.074 1.00 95.25 80 LEU A N 1
ATOM 651 C CA . LEU A 1 80 ? -22.610 0.659 21.329 1.00 95.25 80 LEU A CA 1
ATOM 652 C C . LEU A 1 80 ? -21.595 0.100 22.336 1.00 95.25 80 LEU A C 1
ATOM 654 O O . LEU A 1 80 ? -21.993 -0.589 23.277 1.00 95.25 80 LEU A O 1
ATOM 658 N N . PHE A 1 81 ? -20.307 0.429 22.189 1.00 94.31 81 PHE A N 1
ATOM 659 C CA . PHE A 1 81 ? -19.275 -0.000 23.137 1.00 94.31 81 PHE A CA 1
ATOM 660 C C . PHE A 1 81 ? -19.483 0.574 24.540 1.00 94.31 81 PHE A C 1
ATOM 662 O O . PHE A 1 81 ? -19.293 -0.146 25.519 1.00 94.31 81 PHE A O 1
ATOM 669 N N . VAL A 1 82 ? -19.921 1.831 24.659 1.00 94.88 82 VAL A N 1
ATOM 670 C CA . VAL A 1 82 ? -20.239 2.443 25.959 1.00 94.88 82 VAL A CA 1
ATOM 671 C C . VAL A 1 82 ? -21.413 1.727 26.632 1.00 94.88 82 VAL A C 1
ATOM 673 O O . VAL A 1 82 ? -21.321 1.390 27.811 1.00 94.88 82 VAL A O 1
ATOM 676 N N . ILE A 1 83 ? -22.490 1.436 25.894 1.00 95.25 83 ILE A N 1
ATOM 677 C CA . ILE A 1 83 ? -23.647 0.697 26.428 1.00 95.25 83 ILE A CA 1
ATOM 678 C C . ILE A 1 83 ? -23.225 -0.704 26.892 1.00 95.25 83 ILE A C 1
ATOM 680 O O . ILE A 1 83 ? -23.566 -1.107 28.004 1.00 95.25 83 ILE A O 1
ATOM 684 N N . LEU A 1 84 ? -22.450 -1.429 26.079 1.00 93.75 84 LEU A N 1
ATOM 685 C CA . LEU A 1 84 ? -21.934 -2.752 26.441 1.00 93.75 84 LEU A CA 1
ATOM 686 C C . LEU A 1 84 ? -21.052 -2.701 27.690 1.00 93.75 84 LEU A C 1
ATOM 688 O O . LEU A 1 84 ? -21.210 -3.541 28.572 1.00 93.75 84 LEU A O 1
ATOM 692 N N . ALA A 1 85 ? -20.163 -1.712 27.796 1.00 92.25 85 ALA A N 1
ATOM 693 C CA . ALA A 1 85 ? -19.313 -1.535 28.968 1.00 92.25 85 ALA A CA 1
ATOM 694 C C . ALA A 1 85 ? -20.139 -1.285 30.239 1.00 92.25 85 ALA A C 1
ATOM 696 O O . ALA A 1 85 ? -19.840 -1.869 31.277 1.00 92.25 85 ALA A O 1
ATOM 697 N N . ILE A 1 86 ? -21.202 -0.476 30.158 1.00 93.44 86 ILE A N 1
ATOM 698 C CA . ILE A 1 86 ? -22.118 -0.236 31.283 1.00 93.44 86 ILE A CA 1
ATOM 699 C C . ILE A 1 86 ? -22.820 -1.535 31.693 1.00 93.44 86 ILE A C 1
ATOM 701 O O . ILE A 1 86 ? -22.811 -1.877 32.873 1.00 93.44 86 ILE A O 1
ATOM 705 N N . ILE A 1 87 ? -23.382 -2.284 30.738 1.00 92.50 87 ILE A N 1
ATOM 706 C CA . ILE A 1 87 ? -24.071 -3.554 31.020 1.00 92.50 87 ILE A CA 1
ATOM 707 C C . ILE A 1 87 ? -23.110 -4.568 31.642 1.00 92.50 87 ILE A C 1
ATOM 709 O O . ILE A 1 87 ? -23.437 -5.160 32.664 1.00 92.50 87 ILE A O 1
ATOM 713 N N . LEU A 1 88 ? -21.918 -4.750 31.066 1.00 89.94 88 LEU A N 1
ATOM 714 C CA . LEU A 1 88 ? -20.915 -5.670 31.603 1.00 89.94 88 LEU A CA 1
ATOM 715 C C . LEU A 1 88 ? -20.493 -5.270 33.016 1.00 89.94 88 LEU A C 1
ATOM 717 O O . LEU A 1 88 ? -20.402 -6.136 33.876 1.00 89.94 88 LEU A O 1
ATOM 721 N N . ASN A 1 89 ? -20.294 -3.980 33.285 1.00 84.19 89 ASN A N 1
ATOM 722 C CA . ASN A 1 89 ? -19.927 -3.503 34.618 1.00 84.19 89 ASN A CA 1
ATOM 723 C C . ASN A 1 89 ? -21.054 -3.740 35.644 1.00 84.19 89 ASN A C 1
ATOM 725 O O . ASN A 1 89 ? -20.785 -4.091 36.787 1.00 84.19 89 ASN A O 1
ATOM 729 N N . ILE A 1 90 ? -22.320 -3.635 35.225 1.00 75.81 90 ILE A N 1
ATOM 730 C CA . ILE A 1 90 ? -23.489 -3.956 36.062 1.00 75.81 90 ILE A CA 1
ATOM 731 C C . ILE A 1 90 ? -23.655 -5.476 36.260 1.00 75.81 90 ILE A C 1
ATOM 733 O O . ILE A 1 90 ? -24.038 -5.910 37.340 1.00 75.81 90 ILE A O 1
ATOM 737 N N . CYS A 1 91 ? -23.367 -6.295 35.245 1.00 62.72 91 CYS A N 1
ATOM 738 C CA . CYS A 1 91 ? -23.483 -7.758 35.305 1.00 62.72 91 CYS A CA 1
ATOM 739 C C . CYS A 1 91 ? -22.268 -8.464 35.933 1.00 62.72 91 CYS A C 1
ATOM 741 O O . CYS A 1 91 ? -22.341 -9.665 36.171 1.00 62.72 91 CYS A O 1
ATOM 743 N N . SER A 1 92 ? -21.165 -7.755 36.190 1.00 60.62 92 SER A N 1
ATOM 744 C CA . SER A 1 92 ? -19.958 -8.296 36.846 1.00 60.62 92 SER A CA 1
ATOM 745 C C . SER A 1 92 ? -20.042 -8.296 38.383 1.00 60.62 92 SER A C 1
ATOM 747 O O . SER A 1 92 ? -19.006 -8.391 39.042 1.00 60.62 92 SER A O 1
ATOM 749 N N . PHE A 1 93 ? -21.246 -8.145 38.945 1.00 50.06 93 PHE A N 1
ATOM 750 C CA . PHE A 1 93 ? -21.517 -8.078 40.384 1.00 50.06 93 PHE A CA 1
ATOM 751 C C . PHE A 1 93 ? -21.992 -9.422 40.944 1.00 50.06 93 PHE A C 1
ATOM 753 O O . PHE A 1 93 ? -22.752 -10.121 40.234 1.00 50.06 93 PHE A O 1
#

pLDDT: mean 90.34, std 7.68, range [50.06, 96.75]

Nearest PDB structures (foldseek):
  2n4r-assembly1_A  TM=4.989E-01  e=4.045E+00  Homo sapiens
  2ltv-assembly1_A  TM=4.764E-01  e=6.397E+00  Homo sapiens

Secondary structure (DSSP, 8-state):
--GGGBTTEEEEEEEE-SSB-EEEEETTTTEEEETT-GGGTTSPB-TTS-HHHHHHHHHHHHS-B-----HHHHHHHHHHHHHHHHHHHHHT-

Sequence (93 aa):
MTCSSCKYLKEEKRVEGKVCGACYYCSNFDKYVKGSDNKCEKHERNYGRNNYNCDKIYNEGLEYYDDDKPIAIYIVELVLFVILAIILNICSF